Protein AF-A0A800F6Z7-F1 (afdb_monomer_lite)

Sequence (154 aa):
MDSQHCQEGWTLYQIPGPNMKGADVRADFHYYNWVDIYDTLGLGENVPIANGSGSDSLLVLDPQTEEWVVMRVPYPMGFYSRGLDGRIDDPDGGWKGRGVWANYGTNFNWHTEGARARPARWSSSRSDPTRSPDRATSLRSTRRIGIGRGACGD

Secondary structure (DSSP, 8-state):
---SS-GGGEEEEEPPSPBPTT-SSB----S-EEEETT-TTSS-TTEEEEEETTTTEEEEE-TTT-PEEEEE--SSS------EEEEES-SSSGGGSEEEEE----S-GGGSTT-SS-------BTTB--------------SEEEEE-SPPP-

Radius of gyration: 17.02 Å; chains: 1; bounding box: 55×34×42 Å

Structure (mmCIF, N/CA/C/O backbone):
data_AF-A0A800F6Z7-F1
#
_entry.id   AF-A0A800F6Z7-F1
#
loop_
_atom_site.group_PDB
_atom_site.id
_atom_site.type_symbol
_atom_site.label_atom_id
_atom_site.label_alt_id
_atom_site.label_comp_id
_atom_site.label_asym_id
_atom_site.label_entity_id
_atom_site.label_seq_id
_atom_site.pdbx_PDB_ins_code
_atom_site.Cartn_x
_atom_site.Cartn_y
_atom_site.Cartn_z
_atom_site.occupancy
_atom_site.B_iso_or_equiv
_atom_site.auth_seq_id
_atom_site.auth_comp_id
_atom_site.auth_asym_id
_atom_site.auth_atom_id
_atom_site.pdbx_PDB_model_num
ATOM 1 N N . MET A 1 1 ? -19.747 7.402 8.225 1.00 42.19 1 MET A N 1
ATOM 2 C CA . MET A 1 1 ? -19.222 7.351 6.848 1.00 42.19 1 MET A CA 1
ATOM 3 C C . MET A 1 1 ? -20.440 7.344 5.939 1.00 42.19 1 MET A C 1
ATOM 5 O O . MET A 1 1 ? -20.830 6.283 5.494 1.00 42.19 1 MET A O 1
ATOM 9 N N . ASP A 1 2 ? -21.070 8.492 5.697 1.00 43.88 2 ASP A N 1
ATOM 10 C CA . ASP A 1 2 ? -22.086 8.574 4.635 1.00 43.88 2 ASP A CA 1
ATOM 11 C C . ASP A 1 2 ? -21.354 8.911 3.336 1.00 43.88 2 ASP A C 1
ATOM 13 O O . ASP A 1 2 ? -21.288 10.060 2.905 1.00 43.88 2 ASP A O 1
ATOM 17 N N . SER A 1 3 ? -20.675 7.902 2.781 1.00 54.38 3 SER A N 1
ATOM 18 C CA . SER A 1 3 ? -20.220 7.956 1.391 1.00 54.38 3 SER A CA 1
ATOM 19 C C . SER A 1 3 ? -21.436 7.732 0.500 1.00 54.38 3 SER A C 1
ATOM 21 O O . SER A 1 3 ? -22.252 6.872 0.802 1.00 54.38 3 SER A O 1
ATOM 23 N N . GLN A 1 4 ? -21.529 8.436 -0.629 1.00 66.69 4 GLN A N 1
ATOM 24 C CA . GLN A 1 4 ? -22.562 8.216 -1.661 1.00 66.69 4 GLN A CA 1
ATOM 25 C C . GLN A 1 4 ? -22.460 6.835 -2.351 1.00 66.69 4 GLN A C 1
ATOM 27 O O . GLN A 1 4 ? -23.103 6.588 -3.363 1.00 66.69 4 GLN A O 1
ATOM 32 N N . HIS A 1 5 ? -21.625 5.945 -1.817 1.00 67.00 5 HIS A N 1
ATOM 33 C CA . HIS A 1 5 ? -21.419 4.582 -2.269 1.00 67.00 5 HIS A CA 1
ATOM 34 C C . HIS A 1 5 ? -22.118 3.649 -1.280 1.00 67.00 5 HIS A C 1
ATOM 36 O O . HIS A 1 5 ? -21.933 3.797 -0.071 1.00 67.00 5 HIS A O 1
ATOM 42 N N . CYS A 1 6 ? -22.903 2.699 -1.786 1.00 71.62 6 CYS A N 1
ATOM 43 C CA . CYS A 1 6 ? -23.664 1.774 -0.947 1.00 71.62 6 CYS A CA 1
ATOM 44 C C . CYS A 1 6 ? -22.706 0.952 -0.095 1.00 71.62 6 CYS A C 1
ATOM 46 O O . CYS A 1 6 ? -21.800 0.321 -0.637 1.00 71.62 6 CYS A O 1
ATOM 48 N N . GLN A 1 7 ? -22.875 0.979 1.224 1.00 70.94 7 GLN A N 1
ATOM 49 C CA . GLN A 1 7 ? -21.962 0.305 2.148 1.00 70.94 7 GLN A CA 1
ATOM 50 C C . GLN A 1 7 ? -22.027 -1.220 2.002 1.00 70.94 7 GLN A C 1
ATOM 52 O O . GLN A 1 7 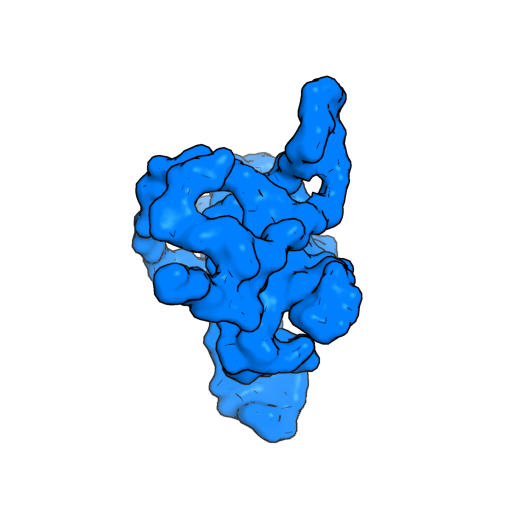? -21.039 -1.901 2.250 1.00 70.94 7 GLN A O 1
ATOM 57 N N . GLU A 1 8 ? -23.161 -1.740 1.542 1.00 76.38 8 GLU A N 1
ATOM 58 C CA . GLU A 1 8 ? -23.451 -3.158 1.339 1.00 76.38 8 GLU A CA 1
ATOM 59 C C . GLU A 1 8 ? -22.571 -3.784 0.250 1.00 76.38 8 GLU A C 1
ATOM 61 O O . GLU A 1 8 ? -22.273 -4.975 0.301 1.00 76.38 8 GLU A O 1
ATOM 66 N N . GLY A 1 9 ? -22.121 -2.984 -0.724 1.00 80.00 9 GLY A N 1
ATOM 67 C CA . GLY A 1 9 ? -21.256 -3.451 -1.809 1.00 80.00 9 GLY A CA 1
ATOM 68 C C . GLY A 1 9 ? -19.794 -3.653 -1.402 1.00 80.00 9 GLY A C 1
ATOM 69 O O . GLY A 1 9 ? -19.021 -4.210 -2.187 1.00 80.00 9 GLY A O 1
ATOM 70 N N . TRP A 1 10 ? -19.400 -3.211 -0.200 1.00 81.31 10 TRP A N 1
ATOM 71 C CA . TRP A 1 10 ? -18.003 -3.153 0.230 1.00 81.31 10 TRP A CA 1
ATOM 72 C C . TRP A 1 10 ? -17.766 -3.894 1.538 1.00 81.31 10 TRP A C 1
ATOM 74 O O . TRP A 1 10 ? -18.423 -3.659 2.549 1.00 81.31 10 TRP A O 1
ATOM 84 N N . THR A 1 11 ? -16.716 -4.705 1.559 1.00 84.50 11 THR A N 1
ATOM 85 C CA . THR A 1 11 ? -16.164 -5.242 2.802 1.00 84.50 11 THR A CA 1
ATOM 86 C C . THR A 1 11 ? -14.989 -4.374 3.231 1.00 84.50 11 THR A C 1
ATOM 88 O O . THR A 1 11 ? -14.030 -4.205 2.478 1.00 84.50 11 THR A O 1
ATOM 91 N N . LEU A 1 12 ? -15.075 -3.781 4.427 1.00 85.25 12 LEU A N 1
ATOM 92 C CA . LEU A 1 12 ? -14.043 -2.900 4.976 1.00 85.25 12 LEU A CA 1
ATOM 93 C C . LEU A 1 12 ? -13.131 -3.657 5.946 1.00 85.25 12 LEU A C 1
ATOM 95 O O . LEU A 1 12 ? -13.561 -4.045 7.031 1.00 85.25 12 LEU A O 1
ATOM 99 N N . TYR A 1 13 ? -11.852 -3.752 5.607 1.00 86.75 13 TYR A N 1
ATOM 100 C CA . TYR A 1 13 ? -10.821 -4.392 6.414 1.00 86.75 13 TYR A CA 1
ATOM 101 C C . TYR A 1 13 ? -10.045 -3.352 7.219 1.00 86.75 13 TYR A C 1
ATOM 103 O O . TYR A 1 13 ? -9.589 -2.326 6.699 1.00 86.75 13 TYR A O 1
ATOM 111 N N . GLN A 1 14 ? -9.901 -3.604 8.520 1.00 87.69 14 GLN A N 1
ATOM 112 C CA . GLN A 1 14 ? -9.125 -2.746 9.407 1.00 87.69 14 GLN A CA 1
ATOM 113 C C . GLN A 1 14 ? -7.638 -3.079 9.288 1.00 87.69 14 GLN A C 1
ATOM 115 O O . GLN A 1 14 ? -7.245 -4.239 9.376 1.00 87.69 14 GLN A O 1
ATOM 120 N N . ILE A 1 15 ? -6.822 -2.043 9.107 1.00 87.50 15 ILE A N 1
ATOM 121 C CA . ILE A 1 15 ? -5.379 -2.185 8.912 1.00 87.50 15 ILE A CA 1
ATOM 122 C C . ILE A 1 15 ? -4.703 -2.637 10.227 1.00 87.50 15 ILE A C 1
ATOM 124 O O . ILE A 1 15 ? -5.108 -2.179 11.304 1.00 87.50 15 ILE A O 1
ATOM 128 N N . PRO A 1 16 ? -3.672 -3.502 10.192 1.00 88.06 16 PRO A N 1
ATOM 129 C CA . PRO A 1 16 ? -2.899 -3.857 11.378 1.00 88.06 16 PRO A CA 1
ATOM 130 C C . PRO A 1 16 ? -2.136 -2.650 11.937 1.00 88.06 16 PRO A C 1
ATOM 132 O O . PRO A 1 16 ? -1.624 -1.811 11.204 1.00 88.06 16 PRO A O 1
ATOM 135 N N . GLY A 1 17 ? -2.021 -2.569 13.263 1.00 86.25 17 GLY A N 1
ATOM 136 C CA . GLY A 1 17 ? -1.223 -1.530 13.916 1.00 86.25 17 GLY A CA 1
ATOM 137 C C . GLY A 1 17 ? -1.744 -1.116 15.290 1.00 86.25 17 GLY A C 1
ATOM 138 O O . GLY A 1 17 ? -2.826 -1.547 15.703 1.00 86.25 17 GLY A O 1
ATOM 139 N N . PRO A 1 18 ? -0.980 -0.290 16.020 1.00 88.62 18 PRO A N 1
ATOM 140 C CA . PRO A 1 18 ? -1.369 0.184 17.340 1.00 88.62 18 PRO A CA 1
ATOM 141 C C . PRO A 1 18 ? -2.497 1.220 17.261 1.00 88.62 18 PRO A C 1
ATOM 143 O O . PRO A 1 18 ? -2.636 1.947 16.274 1.00 88.62 18 PRO A O 1
ATOM 146 N N . ASN A 1 19 ? -3.265 1.325 18.343 1.00 89.44 19 ASN A N 1
ATOM 147 C CA . ASN A 1 19 ? -4.195 2.429 18.568 1.00 89.44 19 ASN A CA 1
ATOM 148 C C . ASN A 1 19 ? -3.534 3.484 19.461 1.00 89.44 19 ASN A C 1
ATOM 150 O O . ASN A 1 19 ? -2.718 3.165 20.328 1.00 89.44 19 ASN A O 1
ATOM 154 N N . MET A 1 20 ? -3.917 4.748 19.282 1.00 85.56 20 MET A N 1
ATOM 155 C CA . MET A 1 20 ? -3.585 5.783 20.262 1.00 85.56 20 MET A CA 1
ATOM 156 C C . MET A 1 20 ? -4.464 5.626 21.508 1.00 85.56 20 MET A C 1
ATOM 158 O O . MET A 1 20 ? -5.576 5.100 21.438 1.00 85.56 20 MET A O 1
ATOM 162 N N . LYS A 1 21 ? -3.984 6.095 22.666 1.00 89.00 21 LYS A N 1
ATOM 163 C CA . LYS A 1 21 ? -4.739 6.018 23.924 1.00 89.00 21 LYS A CA 1
ATOM 164 C C . LYS A 1 21 ? -6.103 6.702 23.774 1.00 89.00 21 LYS A C 1
ATOM 166 O O . LYS A 1 21 ? -6.165 7.883 23.451 1.00 89.00 21 LYS A O 1
ATOM 171 N N . GLY A 1 22 ? -7.176 5.960 24.049 1.00 89.00 22 GLY A N 1
ATOM 172 C CA . GLY A 1 22 ? -8.552 6.460 23.959 1.00 89.00 22 GLY A CA 1
ATOM 173 C C . GLY A 1 22 ? -9.128 6.520 22.539 1.00 89.00 22 GLY A C 1
ATOM 174 O O . GLY A 1 22 ? -10.218 7.055 22.369 1.00 89.00 22 GLY A O 1
ATOM 175 N N . ALA A 1 23 ? -8.431 5.982 21.532 1.00 86.44 23 ALA A N 1
ATOM 176 C CA . ALA A 1 23 ? -8.931 5.865 20.166 1.00 86.44 23 ALA A CA 1
ATOM 177 C C . ALA A 1 23 ? -9.239 4.403 19.811 1.00 86.44 23 ALA A C 1
ATOM 179 O O . ALA A 1 23 ? -8.466 3.500 20.127 1.00 86.44 23 ALA A O 1
ATOM 180 N N . ASP A 1 24 ? -10.338 4.190 19.088 1.00 84.31 24 ASP A N 1
ATOM 181 C CA . ASP A 1 24 ? -10.690 2.892 18.485 1.00 84.31 24 ASP A CA 1
ATOM 182 C C . ASP A 1 24 ? -10.180 2.759 17.030 1.00 84.31 24 ASP A C 1
ATOM 184 O O . ASP A 1 24 ? -10.341 1.747 16.350 1.00 84.31 24 ASP A O 1
ATOM 188 N N . VAL A 1 25 ? -9.522 3.808 16.528 1.00 84.00 25 VAL A N 1
ATOM 189 C CA . VAL A 1 25 ? -8.937 3.849 15.186 1.00 84.00 25 VAL A CA 1
ATOM 190 C C . VAL A 1 25 ? -7.429 3.630 15.232 1.00 84.00 25 VAL A C 1
ATOM 192 O O . VAL A 1 25 ? -6.736 4.091 16.143 1.00 84.00 25 VAL A O 1
ATOM 195 N N . ARG A 1 26 ? -6.922 2.949 14.202 1.00 86.25 26 ARG A N 1
ATOM 196 C CA . ARG A 1 26 ? -5.501 2.615 14.060 1.00 86.25 26 ARG A CA 1
ATOM 197 C C . ARG A 1 26 ? -4.688 3.882 13.825 1.00 86.25 26 ARG A C 1
ATOM 199 O O . ARG A 1 26 ? -5.132 4.803 13.139 1.00 86.25 26 ARG A O 1
ATOM 206 N N . ALA A 1 27 ? -3.492 3.924 14.397 1.00 86.94 27 ALA A N 1
ATOM 207 C CA . ALA A 1 27 ? -2.628 5.097 14.353 1.00 86.94 27 ALA A CA 1
ATOM 208 C C . ALA A 1 27 ? -1.854 5.245 13.030 1.00 86.94 27 ALA A C 1
ATOM 210 O O . ALA A 1 27 ? -1.312 6.324 12.778 1.00 86.94 27 ALA A O 1
ATOM 211 N N . ASP A 1 28 ? -1.826 4.215 12.177 1.00 85.50 28 ASP A N 1
ATOM 212 C CA . ASP A 1 28 ? -0.983 4.198 10.975 1.00 85.50 28 ASP A CA 1
ATOM 213 C C . ASP A 1 28 ? -1.512 5.090 9.850 1.00 85.50 28 ASP A C 1
ATOM 215 O O . ASP A 1 28 ? -2.707 5.111 9.560 1.00 85.50 28 ASP A O 1
ATOM 219 N N . PHE A 1 29 ? -0.633 5.890 9.260 1.00 85.81 29 PHE A N 1
ATOM 220 C CA . PHE A 1 29 ? -0.991 6.884 8.259 1.00 85.81 29 PHE A CA 1
ATOM 221 C C . PHE A 1 29 ? -0.903 6.284 6.854 1.00 85.81 29 PHE A C 1
ATOM 223 O O . PHE A 1 29 ? 0.151 5.788 6.472 1.00 85.81 29 PHE A O 1
ATOM 230 N N . HIS A 1 30 ? -1.992 6.389 6.086 1.00 87.69 30 HIS A N 1
ATOM 231 C CA . HIS A 1 30 ? -2.081 5.873 4.720 1.00 87.69 30 HIS A CA 1
ATOM 232 C C . HIS A 1 30 ? -2.335 7.007 3.739 1.00 87.69 30 HIS A C 1
ATOM 234 O O . HIS A 1 30 ? -3.423 7.584 3.726 1.00 87.69 30 HIS A O 1
ATOM 240 N N . TYR A 1 31 ? -1.327 7.343 2.934 1.00 85.06 31 TYR A N 1
ATOM 241 C CA . TYR A 1 31 ? -1.450 8.444 1.980 1.00 85.06 31 TYR A CA 1
ATOM 242 C C . TYR A 1 31 ? -2.274 8.064 0.738 1.00 85.06 31 TYR A C 1
ATOM 244 O O . TYR A 1 31 ? -3.136 8.834 0.324 1.00 85.06 31 TYR A O 1
ATOM 252 N N . TYR A 1 32 ? -2.049 6.874 0.172 1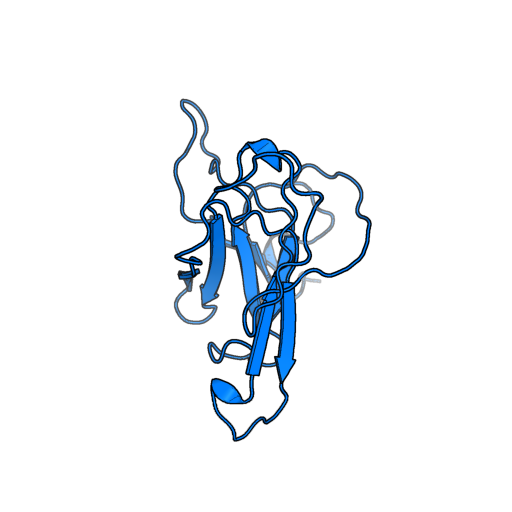.00 85.50 32 TYR A N 1
ATOM 253 C CA . TYR A 1 32 ? -2.856 6.316 -0.918 1.00 85.50 32 TYR A CA 1
ATOM 254 C C . TYR A 1 32 ? -3.111 4.819 -0.723 1.00 85.50 32 TYR A C 1
ATOM 256 O O . TYR A 1 32 ? -2.322 4.112 -0.092 1.00 85.50 32 TYR A O 1
ATOM 264 N N . ASN A 1 33 ? -4.210 4.365 -1.328 1.00 88.25 33 ASN A N 1
ATOM 265 C CA . ASN A 1 33 ? -4.486 2.961 -1.606 1.00 88.25 33 ASN A CA 1
ATOM 266 C C . ASN A 1 33 ? -4.229 2.710 -3.095 1.00 88.25 33 ASN A C 1
ATOM 268 O O . ASN A 1 33 ? -4.545 3.558 -3.932 1.00 88.25 33 ASN A O 1
ATOM 272 N N . TRP A 1 34 ? -3.658 1.560 -3.413 1.00 89.00 34 TRP A N 1
ATOM 273 C CA . TRP A 1 34 ? -3.317 1.123 -4.760 1.00 89.00 34 TRP A CA 1
ATOM 274 C C . TRP A 1 34 ? -3.833 -0.300 -4.982 1.00 89.00 34 TRP A C 1
ATOM 276 O O . TRP A 1 34 ? -4.092 -1.011 -4.016 1.00 89.00 34 TRP A O 1
ATOM 286 N N . VAL A 1 35 ? -4.011 -0.712 -6.235 1.00 91.38 35 VAL A N 1
ATOM 287 C CA . VAL A 1 35 ? -4.436 -2.073 -6.587 1.00 91.38 35 VAL A CA 1
ATOM 288 C C . VAL A 1 35 ? -3.459 -2.638 -7.608 1.00 91.38 35 VAL A C 1
ATOM 290 O O . VAL A 1 35 ? -3.239 -2.018 -8.649 1.00 91.38 35 VAL A O 1
ATOM 293 N N . ASP A 1 36 ? -2.901 -3.810 -7.312 1.00 90.75 36 ASP A N 1
ATOM 294 C CA . ASP A 1 36 ? -2.038 -4.564 -8.216 1.00 90.75 36 ASP A CA 1
ATOM 295 C C . ASP A 1 36 ? -2.875 -5.310 -9.246 1.00 90.75 36 ASP A C 1
ATOM 297 O O . ASP A 1 36 ? -3.212 -6.476 -9.072 1.00 90.75 36 ASP A O 1
ATOM 301 N N . ILE A 1 37 ? -3.277 -4.627 -10.310 1.00 91.06 37 ILE A N 1
ATOM 302 C CA . ILE A 1 37 ? -4.164 -5.215 -11.323 1.00 91.06 37 ILE A CA 1
ATOM 303 C C . ILE A 1 37 ? -3.451 -6.332 -12.108 1.00 91.06 37 ILE A C 1
ATOM 305 O O . ILE A 1 37 ? -4.104 -7.270 -12.548 1.00 91.06 37 ILE A O 1
ATOM 309 N N . TYR A 1 38 ? -2.123 -6.257 -12.253 1.00 90.25 38 TYR A N 1
ATOM 310 C CA . TYR A 1 38 ? -1.346 -7.094 -13.178 1.00 90.25 38 TYR A CA 1
ATOM 311 C C . TYR A 1 38 ? -0.374 -8.064 -12.494 1.00 90.25 38 TYR A C 1
ATOM 313 O O . TYR A 1 38 ? 0.543 -8.554 -13.148 1.00 90.25 38 TYR A O 1
ATOM 321 N N . ASP A 1 39 ? -0.524 -8.324 -11.194 1.00 89.25 39 ASP A N 1
ATOM 322 C CA . ASP A 1 39 ? 0.369 -9.226 -10.451 1.00 89.25 39 ASP A CA 1
ATOM 323 C C . ASP A 1 39 ? 1.858 -8.804 -10.510 1.00 89.25 39 ASP A C 1
ATOM 325 O O . ASP A 1 39 ? 2.790 -9.601 -10.682 1.00 89.25 39 ASP A O 1
ATOM 329 N N . THR A 1 40 ? 2.112 -7.504 -10.372 1.00 89.38 40 THR A N 1
ATOM 330 C CA . THR A 1 40 ? 3.472 -6.948 -10.375 1.00 89.38 40 THR A CA 1
ATOM 331 C C . THR A 1 40 ? 4.297 -7.410 -9.170 1.00 89.38 40 THR A C 1
ATOM 333 O O . THR A 1 40 ? 5.511 -7.570 -9.299 1.00 89.38 40 THR A O 1
ATOM 336 N N . LEU A 1 41 ? 3.670 -7.684 -8.020 1.00 86.38 41 LEU A N 1
ATOM 337 C CA . LEU A 1 41 ? 4.341 -8.240 -6.837 1.00 86.38 41 LEU A CA 1
ATOM 338 C C . LEU A 1 41 ? 4.487 -9.767 -6.848 1.00 86.38 41 LEU A C 1
ATOM 340 O O . LEU A 1 41 ? 5.219 -10.296 -6.011 1.00 86.38 41 LEU A O 1
ATOM 344 N N . GLY A 1 42 ? 3.818 -10.481 -7.757 1.00 86.62 42 GLY A N 1
ATOM 345 C CA . GLY A 1 42 ? 3.764 -11.947 -7.711 1.00 86.62 42 GLY A CA 1
ATOM 346 C C . GLY A 1 42 ? 2.873 -12.490 -6.585 1.00 86.62 42 GLY A C 1
ATOM 347 O O . GLY A 1 42 ? 3.064 -13.628 -6.160 1.00 86.62 42 GLY A O 1
ATOM 348 N N . LEU A 1 43 ? 1.960 -11.666 -6.055 1.00 86.19 43 LEU A N 1
ATOM 349 C CA . LEU A 1 43 ? 1.015 -12.012 -4.983 1.00 86.19 43 LEU A CA 1
ATOM 350 C C . LEU A 1 43 ? -0.400 -12.309 -5.511 1.00 86.19 43 LEU A C 1
ATOM 352 O O . LEU A 1 43 ? -1.286 -12.641 -4.728 1.00 86.19 43 LEU A O 1
ATOM 356 N N . GLY A 1 44 ? -0.610 -12.196 -6.821 1.00 87.69 44 GLY A N 1
ATOM 357 C CA . GLY A 1 44 ? -1.889 -12.344 -7.499 1.00 87.69 44 GLY A CA 1
ATOM 358 C C . GLY A 1 44 ? -2.356 -11.055 -8.177 1.00 87.69 44 GLY A C 1
ATOM 359 O O . GLY A 1 44 ? -1.891 -9.951 -7.892 1.00 87.69 44 GLY A O 1
ATOM 360 N N . GLU A 1 45 ? -3.314 -11.208 -9.086 1.00 89.44 45 GLU A N 1
ATOM 361 C CA . GLU A 1 45 ? -3.983 -10.088 -9.745 1.00 89.44 45 GLU A CA 1
ATOM 362 C C . GLU A 1 45 ? -5.068 -9.478 -8.847 1.00 89.44 45 GLU A C 1
ATOM 364 O O . GLU A 1 45 ? -5.725 -10.164 -8.062 1.00 89.44 45 GLU A O 1
ATOM 369 N N . ASN A 1 46 ? -5.313 -8.181 -9.026 1.00 89.56 46 ASN A N 1
ATOM 370 C CA . ASN A 1 46 ? -6.304 -7.377 -8.309 1.00 89.56 46 ASN A CA 1
ATOM 371 C C . ASN A 1 46 ? -6.091 -7.320 -6.791 1.00 89.56 46 ASN A C 1
ATOM 373 O O . ASN A 1 46 ? -7.048 -7.251 -6.017 1.00 89.56 46 ASN A O 1
ATOM 377 N N . VAL A 1 47 ? -4.830 -7.310 -6.362 1.00 91.19 47 VAL A N 1
ATOM 378 C CA . VAL A 1 47 ? -4.472 -7.287 -4.943 1.00 91.19 47 VAL A CA 1
ATOM 379 C C . VAL A 1 47 ? -4.418 -5.841 -4.423 1.00 91.19 47 VAL A C 1
ATOM 381 O O . VAL A 1 47 ? -3.611 -5.042 -4.905 1.00 91.19 47 VAL A O 1
ATOM 384 N N . PRO A 1 48 ? -5.253 -5.452 -3.444 1.00 91.75 48 PRO A N 1
ATOM 385 C CA . PRO A 1 48 ? -5.217 -4.114 -2.867 1.00 91.75 48 PRO A CA 1
ATOM 386 C C . PRO A 1 48 ? -4.033 -3.924 -1.910 1.00 91.75 48 PRO A C 1
ATOM 388 O O . PRO A 1 48 ? -3.698 -4.783 -1.093 1.00 91.75 48 PRO A O 1
ATOM 391 N N . ILE A 1 49 ? -3.435 -2.738 -1.972 1.00 90.56 49 ILE A N 1
ATOM 392 C CA . ILE A 1 49 ? -2.274 -2.333 -1.183 1.00 90.56 49 ILE A CA 1
ATOM 393 C C . ILE A 1 49 ? -2.540 -0.967 -0.557 1.00 90.56 49 ILE A C 1
ATOM 395 O O . ILE A 1 49 ? -2.748 0.023 -1.260 1.00 90.56 49 ILE A O 1
ATOM 399 N N . ALA A 1 50 ? -2.476 -0.880 0.769 1.00 91.06 50 ALA A N 1
ATOM 400 C CA . ALA A 1 50 ? -2.379 0.397 1.465 1.00 91.06 50 ALA A CA 1
ATOM 401 C C . ALA A 1 50 ? -0.921 0.773 1.682 1.00 91.06 50 ALA A C 1
ATOM 403 O O . ALA A 1 50 ? -0.064 -0.041 2.034 1.00 91.06 50 ALA A O 1
ATOM 404 N N . ASN A 1 51 ? -0.651 2.061 1.540 1.00 88.31 51 ASN A N 1
ATOM 405 C CA . ASN A 1 51 ? 0.636 2.595 1.910 1.00 88.31 51 ASN A CA 1
ATOM 406 C C . ASN A 1 51 ? 0.744 2.730 3.437 1.00 88.31 51 ASN A C 1
ATOM 408 O O . ASN A 1 51 ? -0.001 3.504 4.023 1.00 88.31 51 ASN A O 1
ATOM 412 N N . GLY A 1 52 ? 1.650 2.012 4.095 1.00 86.75 52 GLY A N 1
ATOM 413 C CA . GLY A 1 52 ? 1.965 2.172 5.519 1.00 86.75 52 GLY A CA 1
ATOM 414 C C . GLY A 1 52 ? 2.930 3.333 5.743 1.00 86.75 52 GLY A C 1
ATOM 415 O O . GLY A 1 52 ? 4.034 3.140 6.248 1.00 86.75 52 GLY A O 1
ATOM 416 N N . SER A 1 53 ? 2.542 4.544 5.334 1.00 83.38 53 SER A N 1
ATOM 417 C CA . SER A 1 53 ? 3.402 5.734 5.343 1.00 83.38 53 SER A CA 1
ATOM 418 C C . SER A 1 53 ? 3.891 6.104 6.748 1.00 83.38 53 SER A C 1
ATOM 420 O O . SER A 1 53 ? 4.941 6.723 6.891 1.00 83.38 53 SER A O 1
ATOM 422 N N . GLY A 1 54 ? 3.118 5.777 7.789 1.00 81.50 54 GLY A N 1
ATOM 423 C CA . GLY A 1 54 ? 3.508 5.980 9.187 1.00 81.50 54 GLY A CA 1
ATOM 424 C C . GLY A 1 54 ? 4.277 4.807 9.803 1.00 81.50 54 GLY A C 1
ATOM 425 O O . GLY A 1 54 ? 4.856 4.971 10.875 1.00 81.50 54 GLY A O 1
ATOM 426 N N . SER A 1 55 ? 4.277 3.643 9.153 1.00 84.00 55 SER A N 1
ATOM 427 C CA . SER A 1 55 ? 4.841 2.384 9.652 1.00 84.00 55 SER A CA 1
ATOM 428 C C . SER A 1 55 ? 6.009 1.855 8.813 1.00 84.00 55 SER A C 1
ATOM 430 O O . SER A 1 55 ? 6.433 0.712 9.016 1.00 84.00 55 SER A O 1
ATOM 432 N N . ASP A 1 56 ? 6.517 2.677 7.889 1.00 85.38 56 ASP A N 1
ATOM 433 C CA . ASP A 1 56 ? 7.604 2.363 6.962 1.00 85.38 56 ASP A CA 1
ATOM 434 C C . ASP A 1 56 ? 7.362 1.052 6.195 1.00 85.38 56 ASP A C 1
ATOM 436 O O . ASP A 1 56 ? 8.254 0.211 6.043 1.00 85.38 56 ASP A O 1
ATOM 440 N N . SER A 1 57 ? 6.122 0.845 5.734 1.00 87.62 57 SER A N 1
ATOM 441 C CA . SER A 1 57 ? 5.708 -0.427 5.139 1.00 87.62 57 SER A CA 1
ATOM 442 C C . SER A 1 57 ? 4.741 -0.294 3.961 1.00 87.62 57 SER A C 1
ATOM 444 O O . SER A 1 57 ? 4.101 0.736 3.756 1.00 87.62 57 SER A O 1
ATOM 446 N N . LEU A 1 58 ? 4.634 -1.360 3.169 1.00 89.88 58 LEU A N 1
ATOM 447 C CA . LEU A 1 58 ? 3.536 -1.588 2.233 1.00 89.88 58 LEU A CA 1
ATOM 448 C C . LEU A 1 58 ? 2.651 -2.693 2.806 1.00 89.88 58 LEU A C 1
ATOM 450 O O . LEU A 1 58 ? 3.141 -3.763 3.170 1.00 89.88 58 LEU A O 1
ATOM 454 N N . LEU A 1 59 ? 1.358 -2.408 2.908 1.00 92.00 59 LEU A N 1
ATOM 455 C CA . LEU A 1 59 ? 0.373 -3.269 3.547 1.00 92.00 59 LEU A CA 1
ATOM 456 C C . LEU A 1 59 ? -0.489 -3.876 2.456 1.00 92.00 59 LEU A C 1
ATOM 458 O O . LEU A 1 59 ? -1.342 -3.201 1.886 1.00 92.00 59 LEU A O 1
ATOM 462 N N . VAL A 1 60 ? -0.228 -5.135 2.150 1.00 93.06 60 VAL A N 1
ATOM 463 C CA . VAL A 1 60 ? -0.950 -5.887 1.133 1.00 93.06 60 VAL A CA 1
ATOM 464 C C . VAL A 1 60 ? -2.062 -6.661 1.817 1.00 93.06 60 VAL A C 1
ATOM 466 O O . VAL A 1 60 ? -1.813 -7.323 2.822 1.00 93.06 60 VAL A O 1
ATOM 469 N N . LEU A 1 61 ? -3.278 -6.561 1.297 1.00 92.25 61 LEU A N 1
ATOM 470 C CA . LEU A 1 61 ? -4.403 -7.356 1.767 1.00 92.25 61 LEU A CA 1
ATOM 471 C C . LEU A 1 61 ? -4.648 -8.467 0.753 1.00 92.25 61 LEU A C 1
ATOM 473 O O . LEU A 1 61 ? -5.029 -8.194 -0.384 1.00 92.25 61 LEU A O 1
ATOM 477 N N . ASP A 1 62 ? -4.423 -9.707 1.170 1.00 89.25 62 ASP A N 1
ATOM 478 C CA . ASP A 1 62 ? -4.733 -10.865 0.345 1.00 89.25 62 ASP A CA 1
ATOM 479 C C . ASP A 1 62 ? -6.263 -11.046 0.299 1.00 89.25 62 ASP A C 1
ATOM 481 O O . ASP A 1 62 ? -6.893 -11.271 1.337 1.00 89.25 62 ASP A O 1
ATOM 485 N N . PRO A 1 63 ? -6.899 -10.933 -0.881 1.00 84.12 63 PRO A N 1
ATOM 486 C CA . PRO A 1 63 ? -8.345 -11.054 -0.990 1.00 84.12 63 PRO A CA 1
ATOM 487 C C . PRO A 1 63 ? -8.853 -12.476 -0.706 1.00 84.12 63 PRO A C 1
ATOM 489 O O . PRO A 1 63 ? -10.036 -12.630 -0.404 1.00 84.12 63 PRO A O 1
ATOM 492 N N . GLN A 1 64 ? -8.020 -13.512 -0.821 1.00 85.62 64 GLN A N 1
ATOM 493 C CA . GLN A 1 64 ? -8.438 -14.898 -0.597 1.00 85.62 64 GLN A CA 1
ATOM 494 C C . GLN A 1 64 ? -8.417 -15.269 0.882 1.00 85.62 64 GLN A C 1
ATOM 496 O O . GLN A 1 64 ? -9.354 -15.899 1.370 1.00 85.62 64 GLN A O 1
ATOM 501 N N . THR A 1 65 ? -7.353 -14.885 1.583 1.00 87.44 65 THR A N 1
ATOM 502 C CA . THR A 1 65 ? -7.168 -15.209 3.005 1.00 87.44 65 THR A CA 1
ATOM 503 C C . THR A 1 65 ? -7.712 -14.131 3.935 1.00 87.44 65 THR A C 1
ATOM 505 O O . THR A 1 65 ? -7.943 -14.405 5.108 1.00 87.44 65 THR A O 1
ATOM 508 N N . GLU A 1 66 ? -7.947 -12.920 3.419 1.00 88.44 66 GLU A N 1
ATOM 509 C CA . GLU A 1 66 ? -8.307 -11.730 4.200 1.00 88.44 66 GLU A CA 1
ATOM 510 C C . GLU A 1 66 ? -7.222 -11.316 5.208 1.00 88.44 66 GLU A C 1
ATOM 512 O O . GLU A 1 66 ? -7.466 -10.543 6.142 1.00 88.44 66 GLU A O 1
ATOM 517 N N . GLU A 1 67 ? -5.999 -11.806 5.001 1.00 89.50 67 GLU A N 1
ATOM 518 C CA . GLU A 1 67 ? -4.850 -11.532 5.847 1.00 89.50 67 GLU A CA 1
ATOM 519 C C . GLU A 1 67 ? -3.983 -10.403 5.287 1.00 89.50 67 GLU A C 1
ATOM 521 O O . GLU A 1 67 ? -3.913 -10.133 4.084 1.00 89.50 67 GLU A O 1
ATOM 526 N N . TRP A 1 68 ? -3.292 -9.726 6.204 1.00 89.62 68 TRP A N 1
ATOM 527 C CA . TRP A 1 68 ? -2.392 -8.633 5.873 1.00 89.62 68 TRP A CA 1
ATOM 528 C C . TRP A 1 68 ? -0.953 -9.121 5.758 1.00 89.62 68 TRP A C 1
ATOM 530 O O . TRP A 1 68 ? -0.350 -9.551 6.743 1.00 89.62 68 TRP A O 1
ATOM 540 N N . VAL A 1 69 ? -0.363 -8.935 4.584 1.00 91.69 69 VAL A N 1
ATOM 541 C CA . VAL A 1 69 ? 1.069 -9.107 4.351 1.00 91.69 69 VAL A CA 1
ATOM 542 C C . VAL A 1 69 ? 1.754 -7.748 4.478 1.00 91.69 69 VAL A C 1
ATOM 544 O O . VAL A 1 69 ? 1.462 -6.802 3.747 1.00 91.69 69 VAL A O 1
ATOM 547 N N . VAL A 1 70 ? 2.678 -7.635 5.435 1.00 90.81 70 VAL A N 1
ATOM 548 C CA . VAL A 1 70 ? 3.391 -6.385 5.730 1.00 90.81 70 VAL A CA 1
ATOM 549 C C . VAL A 1 70 ? 4.804 -6.446 5.166 1.00 90.81 70 VAL A C 1
ATOM 551 O O . VAL A 1 70 ? 5.683 -7.091 5.737 1.00 90.81 70 VAL A O 1
ATOM 554 N N . MET A 1 71 ? 5.040 -5.733 4.068 1.00 89.19 71 MET A N 1
ATOM 555 C CA . MET A 1 71 ? 6.357 -5.640 3.441 1.00 89.19 71 MET A CA 1
ATOM 556 C C . MET A 1 71 ? 7.100 -4.417 3.971 1.00 89.19 71 MET A C 1
ATOM 558 O O . MET A 1 71 ? 6.589 -3.298 3.915 1.00 89.19 71 MET A O 1
ATOM 562 N N . ARG A 1 72 ? 8.316 -4.619 4.481 1.00 87.38 72 ARG A N 1
ATOM 563 C CA . ARG A 1 72 ? 9.171 -3.544 4.999 1.00 87.38 72 ARG A CA 1
ATOM 564 C C . ARG A 1 72 ? 10.480 -3.493 4.243 1.00 87.38 72 ARG A C 1
ATOM 566 O O . ARG A 1 72 ? 11.079 -4.530 3.967 1.00 87.38 72 ARG A O 1
ATOM 573 N N . VAL A 1 73 ? 10.933 -2.277 3.964 1.00 81.50 73 VAL A N 1
ATOM 574 C CA . VAL A 1 73 ? 12.274 -2.040 3.438 1.00 81.50 73 VAL A CA 1
ATOM 575 C C . VAL A 1 73 ? 13.234 -2.021 4.631 1.00 81.50 73 VAL A C 1
ATOM 577 O O . VAL A 1 73 ? 13.071 -1.188 5.520 1.00 81.50 73 VAL A O 1
ATOM 580 N N . PRO A 1 74 ? 14.210 -2.941 4.704 1.00 80.00 74 PRO A N 1
ATOM 581 C CA . PRO A 1 74 ? 15.081 -3.054 5.872 1.00 80.00 74 PRO A CA 1
ATOM 582 C C . PRO A 1 74 ? 16.079 -1.892 6.002 1.00 80.00 74 PRO A C 1
ATOM 584 O O . PRO A 1 74 ? 16.573 -1.645 7.099 1.00 80.00 74 PRO A O 1
ATOM 587 N N . TYR A 1 75 ? 16.398 -1.195 4.905 1.00 74.19 75 TYR A N 1
ATOM 588 C CA . TYR A 1 75 ? 17.345 -0.079 4.884 1.00 74.19 75 TYR A CA 1
ATOM 589 C C . TYR A 1 75 ? 17.184 0.772 3.612 1.00 74.19 75 TYR A C 1
ATOM 591 O O . TYR A 1 75 ? 16.957 0.178 2.553 1.00 74.19 75 TYR A O 1
ATOM 599 N N . PRO A 1 76 ? 17.393 2.105 3.644 1.00 68.38 76 PRO A N 1
ATOM 600 C CA . PRO A 1 76 ? 17.663 2.970 4.806 1.00 68.38 76 PRO A CA 1
ATOM 601 C C . PRO A 1 76 ? 16.432 3.197 5.694 1.00 68.38 76 PRO A C 1
ATOM 603 O O . PRO A 1 76 ?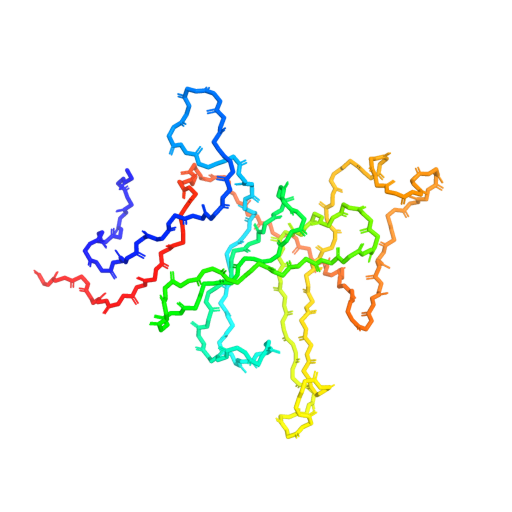 15.299 3.045 5.241 1.00 68.38 76 PRO A O 1
ATOM 606 N N . MET A 1 77 ? 16.646 3.549 6.968 1.00 72.44 77 MET A N 1
ATOM 607 C CA . MET A 1 77 ? 15.538 3.750 7.908 1.00 72.44 77 MET A CA 1
ATOM 608 C C . MET A 1 77 ? 14.686 4.984 7.572 1.00 72.44 77 MET A C 1
ATOM 610 O O . MET A 1 77 ? 15.202 6.050 7.218 1.00 72.44 77 MET A O 1
ATOM 614 N N . GLY A 1 78 ? 13.371 4.834 7.760 1.00 73.38 78 GLY A N 1
ATOM 615 C CA . GLY A 1 78 ? 12.354 5.819 7.412 1.00 73.38 78 GLY A CA 1
ATOM 616 C C . GLY A 1 78 ? 11.975 5.694 5.944 1.00 73.38 78 GLY A C 1
ATOM 617 O O . GLY A 1 78 ? 12.579 6.368 5.118 1.00 73.38 78 GLY A O 1
ATOM 618 N N . PHE A 1 79 ? 10.967 4.875 5.640 1.00 79.06 79 PHE A N 1
ATOM 619 C CA . PHE A 1 79 ? 10.379 4.623 4.321 1.00 79.06 79 PHE A CA 1
ATOM 620 C C . PHE A 1 79 ? 8.971 5.239 4.257 1.00 79.06 79 PHE A C 1
ATOM 622 O O . PHE A 1 79 ? 7.934 4.580 4.321 1.00 79.06 79 PHE A O 1
ATOM 629 N N . TYR A 1 80 ? 8.942 6.560 4.094 1.00 83.12 80 TYR A N 1
ATOM 630 C CA . TYR A 1 80 ? 7.711 7.328 3.962 1.00 83.12 80 TYR A CA 1
ATOM 631 C C . TYR A 1 80 ? 7.219 7.296 2.518 1.00 83.12 80 TYR A C 1
ATOM 633 O O . TYR A 1 80 ? 7.513 8.198 1.719 1.00 83.12 80 TYR A O 1
ATOM 641 N N . SER A 1 81 ? 6.486 6.247 2.170 1.00 84.44 81 SER A N 1
ATOM 642 C CA . SER A 1 81 ? 5.891 6.143 0.847 1.00 84.44 81 SER A CA 1
ATOM 643 C C . SER A 1 81 ? 4.568 6.897 0.760 1.00 84.44 81 SER A C 1
ATOM 645 O O . SER A 1 81 ? 3.918 7.186 1.760 1.00 84.44 81 SER A O 1
ATOM 647 N N . ARG A 1 82 ? 4.223 7.376 -0.436 1.00 86.31 82 ARG A N 1
ATOM 648 C CA . ARG A 1 82 ? 2.949 8.076 -0.663 1.00 86.31 82 ARG A CA 1
ATOM 649 C C . ARG A 1 82 ? 2.137 7.450 -1.766 1.00 86.31 82 ARG A C 1
ATOM 651 O O . ARG A 1 82 ? 0.926 7.538 -1.730 1.00 86.31 82 ARG A O 1
ATOM 658 N N . GLY A 1 83 ? 2.786 6.813 -2.718 1.00 84.00 83 GLY A N 1
ATOM 659 C CA . GLY A 1 83 ? 2.194 6.130 -3.838 1.00 84.00 83 GLY A CA 1
ATOM 660 C C . GLY A 1 83 ? 3.155 5.082 -4.369 1.00 84.00 83 GLY A C 1
ATOM 661 O O . GLY A 1 83 ? 4.335 5.060 -4.021 1.00 84.00 83 GLY A O 1
ATOM 662 N N . LEU A 1 84 ? 2.601 4.223 -5.208 1.00 87.12 84 LEU A N 1
ATOM 663 C CA . LEU A 1 84 ? 3.211 3.014 -5.730 1.00 87.12 84 LEU A CA 1
ATOM 664 C C . LEU A 1 84 ? 2.969 2.966 -7.238 1.00 87.12 84 LEU A C 1
ATOM 666 O O . LEU A 1 84 ? 1.952 3.485 -7.702 1.00 87.12 84 LEU A O 1
ATOM 670 N N . ASP A 1 85 ? 3.892 2.360 -7.967 1.00 88.19 85 ASP A N 1
ATOM 671 C CA . ASP A 1 85 ? 3.730 1.993 -9.368 1.00 88.19 85 ASP A CA 1
ATOM 672 C C . ASP A 1 85 ? 4.430 0.656 -9.631 1.00 88.19 85 ASP A C 1
ATOM 674 O O . ASP A 1 85 ? 5.397 0.326 -8.943 1.00 88.19 85 ASP A O 1
ATOM 678 N N . GLY A 1 86 ? 3.945 -0.125 -10.590 1.00 89.81 86 GLY A N 1
ATOM 679 C CA . GLY A 1 86 ? 4.482 -1.450 -10.902 1.00 89.81 86 GLY A CA 1
ATOM 680 C C . GLY A 1 86 ? 4.841 -1.569 -12.378 1.00 89.81 86 GLY A C 1
ATOM 681 O O . GLY A 1 86 ? 4.154 -1.015 -13.233 1.00 89.81 86 GLY A O 1
ATOM 682 N N . ARG A 1 87 ? 5.919 -2.293 -12.690 1.00 91.50 87 ARG A N 1
ATOM 683 C CA . ARG A 1 87 ? 6.334 -2.574 -14.073 1.00 91.50 87 ARG A CA 1
ATOM 684 C C . ARG A 1 87 ? 6.690 -4.043 -14.233 1.00 91.50 87 ARG A C 1
ATOM 686 O O . ARG A 1 87 ? 7.368 -4.619 -13.384 1.00 91.50 87 ARG A O 1
ATOM 693 N N . ILE A 1 88 ? 6.265 -4.612 -15.353 1.00 91.25 88 ILE A N 1
ATOM 694 C CA . ILE A 1 88 ? 6.593 -5.970 -15.783 1.00 91.25 88 ILE A CA 1
ATOM 695 C C . ILE A 1 88 ? 7.452 -5.829 -17.035 1.00 91.25 88 ILE A C 1
ATOM 697 O O . ILE A 1 88 ? 6.973 -5.383 -18.073 1.00 91.25 88 ILE A O 1
ATOM 701 N N . ASP A 1 89 ? 8.734 -6.140 -16.895 1.00 90.88 89 ASP A N 1
ATOM 702 C CA . ASP A 1 89 ? 9.715 -6.156 -17.979 1.00 90.88 89 ASP A CA 1
ATOM 703 C C . ASP A 1 89 ? 9.721 -7.513 -18.708 1.00 90.88 89 ASP A C 1
ATOM 705 O O . ASP A 1 89 ? 9.887 -7.552 -19.924 1.00 90.88 89 ASP A O 1
ATOM 709 N N . ASP A 1 90 ? 9.515 -8.615 -17.980 1.00 90.50 90 ASP A N 1
ATOM 710 C CA . ASP A 1 90 ? 9.422 -9.976 -18.521 1.00 90.50 90 ASP A CA 1
ATOM 711 C C . ASP A 1 90 ? 8.401 -10.793 -17.700 1.00 90.50 90 ASP A C 1
ATOM 713 O O . ASP A 1 90 ? 8.653 -11.068 -16.520 1.00 90.50 90 ASP A O 1
ATOM 717 N N . PRO A 1 91 ? 7.242 -11.174 -18.274 1.00 87.00 91 PRO A N 1
ATOM 718 C CA . PRO A 1 91 ? 6.227 -11.941 -17.554 1.00 87.00 91 PRO A CA 1
ATOM 719 C C . PRO A 1 91 ? 6.697 -13.356 -17.180 1.00 87.00 91 PRO A C 1
ATOM 721 O O . PRO A 1 91 ? 6.263 -13.866 -16.143 1.00 87.00 91 PRO A O 1
ATOM 724 N N . ASP A 1 92 ? 7.612 -13.945 -17.960 1.00 88.94 92 ASP A N 1
ATOM 725 C CA . ASP A 1 92 ? 8.154 -15.296 -17.761 1.00 88.94 92 ASP A CA 1
ATOM 726 C C . ASP A 1 92 ? 9.431 -15.288 -16.898 1.00 88.94 92 ASP A C 1
ATOM 728 O O . ASP A 1 92 ? 9.864 -16.319 -16.376 1.00 88.94 92 ASP A O 1
ATOM 732 N N . GLY A 1 93 ? 10.014 -14.107 -16.669 1.00 85.81 93 GLY A N 1
ATOM 733 C CA . GLY A 1 93 ? 11.215 -13.892 -15.856 1.00 85.81 93 GLY A CA 1
ATOM 734 C C . GLY A 1 93 ? 11.010 -14.033 -14.339 1.00 85.81 93 GLY A C 1
ATOM 735 O O . GLY A 1 93 ? 11.938 -13.785 -13.556 1.00 85.81 93 GLY A O 1
ATOM 736 N N . GLY A 1 94 ? 9.802 -14.403 -13.898 1.00 87.00 94 GLY A N 1
ATOM 737 C CA . GLY A 1 94 ? 9.423 -14.507 -12.488 1.00 87.00 94 GLY A CA 1
ATOM 738 C C . GLY A 1 94 ? 9.619 -13.187 -11.735 1.00 87.00 94 GLY A C 1
ATOM 739 O O . GLY A 1 94 ? 9.428 -12.105 -12.283 1.00 87.00 94 GLY A O 1
ATOM 740 N N . TRP A 1 95 ? 10.064 -13.254 -10.476 1.00 83.31 95 TRP A N 1
ATOM 741 C CA . TRP A 1 95 ? 10.262 -12.060 -9.637 1.00 83.31 95 TRP A CA 1
ATOM 742 C C . TRP A 1 95 ? 11.309 -11.072 -10.178 1.00 83.31 95 TRP A C 1
ATOM 744 O O . TRP A 1 95 ? 11.307 -9.912 -9.785 1.00 83.31 95 TRP A O 1
ATOM 754 N N . LYS A 1 96 ? 12.216 -11.508 -11.063 1.00 88.38 96 LYS A N 1
ATOM 755 C CA . LYS A 1 96 ? 13.253 -10.641 -11.653 1.00 88.38 96 LYS A CA 1
ATOM 756 C C . LYS A 1 96 ? 12.749 -9.832 -12.843 1.00 88.38 96 LYS A C 1
ATOM 758 O O . LYS A 1 96 ? 13.330 -8.795 -13.147 1.00 88.38 96 LYS A O 1
ATOM 763 N N . GLY A 1 97 ? 11.715 -10.322 -13.521 1.00 89.50 97 GLY A N 1
ATOM 764 C CA . GLY A 1 97 ? 11.075 -9.645 -14.646 1.00 89.50 97 GLY A CA 1
ATOM 765 C C . GLY A 1 97 ? 10.008 -8.646 -14.210 1.00 89.50 97 GLY A C 1
ATOM 766 O O . GLY A 1 97 ? 9.354 -8.041 -15.050 1.00 89.50 97 GLY A O 1
ATOM 767 N N . ARG A 1 98 ? 9.816 -8.464 -12.902 1.00 90.50 98 ARG A N 1
ATOM 768 C CA . ARG A 1 98 ? 8.798 -7.595 -12.319 1.00 90.50 98 ARG A CA 1
ATOM 769 C C . ARG A 1 98 ? 9.441 -6.678 -11.296 1.00 90.50 98 ARG A C 1
ATOM 771 O O . ARG A 1 98 ? 10.460 -7.007 -10.691 1.00 90.50 98 ARG A O 1
ATOM 778 N N . GLY A 1 99 ? 8.851 -5.515 -11.094 1.00 87.81 99 GLY A N 1
ATOM 779 C CA . GLY A 1 99 ? 9.309 -4.596 -10.073 1.00 87.81 99 GLY A CA 1
ATOM 780 C C . GLY A 1 99 ? 8.200 -3.679 -9.613 1.00 87.81 99 GLY A C 1
ATOM 781 O O . GLY A 1 99 ? 7.273 -3.352 -10.357 1.00 87.81 99 GLY A O 1
ATOM 782 N N . VAL A 1 100 ? 8.336 -3.245 -8.369 1.00 89.00 100 VAL A N 1
ATOM 783 C CA . VAL A 1 100 ? 7.436 -2.283 -7.757 1.00 89.00 100 VAL A CA 1
ATOM 784 C C . VAL A 1 100 ? 8.228 -1.113 -7.210 1.00 89.00 100 VAL A C 1
ATOM 786 O O . VAL A 1 100 ? 9.333 -1.241 -6.679 1.00 89.00 100 VAL A O 1
ATOM 789 N N . TRP A 1 101 ? 7.625 0.051 -7.387 1.00 87.31 101 TRP A N 1
ATOM 790 C CA . TRP A 1 101 ? 8.236 1.350 -7.292 1.00 87.31 101 TRP A CA 1
ATOM 791 C C . TRP A 1 101 ? 7.349 2.292 -6.444 1.00 87.31 101 TRP A C 1
ATOM 793 O O . TRP A 1 101 ? 6.537 3.053 -6.950 1.00 87.31 101 TRP A O 1
ATOM 803 N N . ALA A 1 102 ? 7.503 2.258 -5.119 1.00 86.56 102 ALA A N 1
ATOM 804 C CA . ALA A 1 102 ? 7.007 3.248 -4.151 1.00 86.56 102 ALA A CA 1
ATOM 805 C C . ALA A 1 102 ? 7.848 4.530 -3.988 1.00 86.56 102 ALA A C 1
ATOM 807 O O . ALA A 1 102 ? 8.994 4.452 -3.587 1.00 86.56 102 ALA A O 1
ATOM 808 N N . ASN A 1 103 ? 7.285 5.730 -4.135 1.00 83.56 103 ASN A N 1
ATOM 809 C CA . ASN A 1 103 ? 8.073 6.953 -3.913 1.00 83.56 103 ASN A CA 1
ATOM 810 C C . ASN A 1 103 ? 8.637 7.070 -2.481 1.00 83.5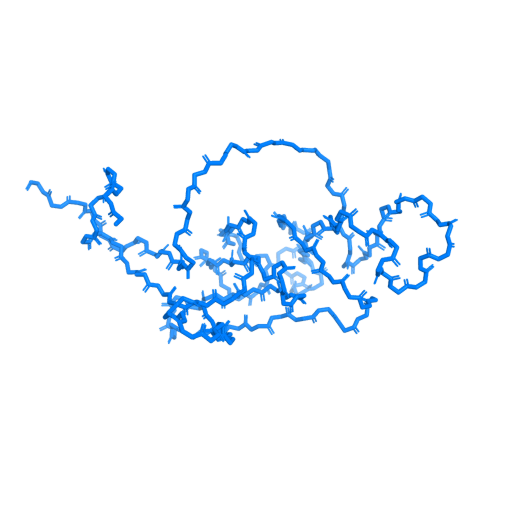6 103 ASN A C 1
ATOM 812 O O . ASN A 1 103 ? 7.944 6.718 -1.534 1.00 83.56 103 ASN A O 1
ATOM 816 N N . TYR A 1 104 ? 9.800 7.702 -2.305 1.00 78.62 104 TYR A N 1
ATOM 817 C CA . TYR A 1 104 ? 10.243 8.201 -0.998 1.00 78.62 104 TYR A CA 1
ATOM 818 C C . TYR A 1 104 ? 9.907 9.689 -0.834 1.00 78.62 104 TYR A C 1
ATOM 820 O O . TYR A 1 104 ? 10.490 10.544 -1.496 1.00 78.62 104 TYR A O 1
ATOM 828 N N . GLY A 1 105 ? 8.915 10.013 0.001 1.00 73.00 105 GLY A N 1
ATOM 829 C CA . GLY A 1 105 ? 8.313 11.350 0.066 1.00 73.00 105 GLY A CA 1
ATOM 830 C C . GLY A 1 105 ? 8.189 11.927 1.472 1.00 73.00 105 GLY A C 1
ATOM 831 O O . GLY A 1 105 ? 7.146 12.500 1.792 1.00 73.00 105 GLY A O 1
ATOM 832 N N . THR A 1 106 ? 9.188 11.763 2.341 1.00 74.56 106 THR A N 1
ATOM 833 C CA . THR A 1 106 ? 9.143 12.383 3.677 1.00 74.56 106 THR A CA 1
ATOM 834 C C . THR A 1 106 ? 9.209 13.915 3.583 1.00 74.56 106 THR A C 1
ATOM 836 O O . THR A 1 106 ? 9.989 14.475 2.817 1.00 74.56 106 THR A O 1
ATOM 839 N N . ASN A 1 107 ? 8.386 14.622 4.368 1.00 68.19 107 ASN A N 1
ATOM 840 C CA . ASN A 1 107 ? 8.498 16.086 4.492 1.00 68.19 107 ASN A CA 1
ATOM 841 C C . ASN A 1 107 ? 9.677 16.493 5.391 1.00 68.19 107 ASN A C 1
ATOM 843 O O . ASN A 1 107 ? 10.188 17.605 5.287 1.00 68.19 107 ASN A O 1
ATOM 847 N N . PHE A 1 108 ? 10.103 15.597 6.281 1.00 68.50 108 PHE A N 1
ATOM 848 C CA . PHE A 1 108 ? 11.093 15.863 7.318 1.00 68.50 108 PHE A CA 1
ATOM 849 C C . PHE A 1 108 ? 12.397 15.148 6.979 1.00 68.50 108 PHE A C 1
ATOM 851 O O . PHE A 1 108 ? 12.828 14.250 7.695 1.00 68.50 108 PHE A O 1
ATOM 858 N N . ASN A 1 109 ? 13.020 15.539 5.865 1.00 65.56 109 ASN A N 1
ATOM 859 C CA . ASN A 1 109 ? 14.229 14.886 5.349 1.00 65.56 109 ASN A CA 1
ATOM 860 C C . ASN A 1 109 ? 15.372 14.832 6.374 1.00 65.56 109 ASN A C 1
ATOM 862 O O . ASN A 1 109 ? 16.199 13.942 6.293 1.00 65.56 109 ASN A O 1
ATOM 866 N N . TRP A 1 110 ? 15.414 15.746 7.350 1.00 67.44 110 TRP A N 1
ATOM 867 C CA . TRP A 1 110 ? 16.405 15.765 8.435 1.00 67.44 110 TRP A CA 1
ATOM 868 C C . TRP A 1 110 ? 16.186 14.706 9.529 1.00 67.44 110 TRP A C 1
ATOM 870 O O . TRP A 1 110 ? 17.061 14.529 10.371 1.00 67.44 110 TRP A O 1
ATOM 880 N N . HIS A 1 111 ? 15.048 14.006 9.532 1.00 71.25 111 HIS A N 1
ATOM 881 C CA . HIS A 1 111 ? 14.809 12.829 10.379 1.00 71.25 111 HIS A CA 1
ATOM 882 C C . HIS A 1 111 ? 15.206 11.518 9.689 1.00 71.25 111 HIS A C 1
ATOM 884 O O . HIS A 1 111 ? 15.134 10.459 10.307 1.00 71.25 111 HIS A O 1
ATOM 890 N N . THR A 1 112 ? 15.622 11.578 8.424 1.00 67.56 112 THR A N 1
ATOM 891 C CA . THR A 1 112 ? 16.095 10.415 7.679 1.00 67.56 112 THR A CA 1
ATOM 892 C C . THR A 1 112 ? 17.523 10.074 8.076 1.00 67.56 112 THR A C 1
ATOM 894 O O . THR A 1 112 ? 18.360 10.945 8.341 1.00 67.56 112 THR A O 1
ATOM 897 N N . GLU A 1 113 ? 17.824 8.782 8.081 1.00 68.38 113 GLU A N 1
ATOM 898 C CA . GLU A 1 113 ? 19.171 8.290 8.310 1.00 68.38 113 GLU A CA 1
ATOM 899 C C . GLU A 1 113 ? 20.176 8.933 7.328 1.00 68.38 113 GLU A C 1
ATOM 901 O O . GLU 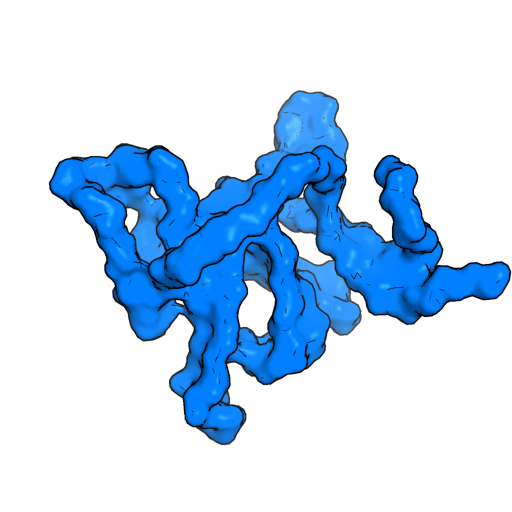A 1 113 ? 19.986 8.934 6.111 1.00 68.38 113 GLU A O 1
ATOM 906 N N . GLY A 1 114 ? 21.240 9.549 7.858 1.00 64.75 114 GLY A N 1
ATOM 907 C CA . GLY A 1 114 ? 22.278 10.210 7.053 1.00 64.75 114 GLY A CA 1
ATOM 908 C C . GLY A 1 114 ? 21.963 11.641 6.587 1.00 64.75 114 GLY A C 1
ATOM 909 O O . GLY A 1 114 ? 22.707 12.195 5.775 1.00 64.75 114 GLY A O 1
ATOM 910 N N . ALA A 1 115 ? 20.911 12.283 7.102 1.00 54.62 115 ALA A N 1
ATOM 911 C CA . ALA A 1 115 ? 20.427 13.585 6.635 1.00 54.62 115 ALA A CA 1
ATOM 912 C C . ALA A 1 115 ? 21.230 14.834 7.062 1.00 54.62 115 ALA A C 1
ATOM 914 O O . ALA A 1 115 ? 20.686 15.938 7.170 1.00 54.62 115 ALA A O 1
ATOM 915 N N . ARG A 1 116 ? 22.551 14.717 7.239 1.00 42.19 116 ARG A N 1
ATOM 916 C CA . ARG A 1 116 ? 23.418 15.902 7.295 1.00 42.19 116 ARG A CA 1
ATOM 917 C C . ARG A 1 116 ? 23.559 16.462 5.874 1.00 42.19 116 ARG A C 1
ATOM 919 O O . ARG A 1 116 ? 24.304 15.928 5.062 1.00 42.19 116 ARG A O 1
ATOM 926 N N . ALA A 1 117 ? 22.815 17.531 5.587 1.00 41.31 117 ALA A N 1
ATOM 927 C CA . ALA A 1 117 ? 22.997 18.419 4.435 1.00 41.31 117 ALA A CA 1
ATOM 928 C C . ALA A 1 117 ? 23.055 17.739 3.050 1.00 41.31 117 ALA A C 1
ATOM 930 O O . ALA A 1 117 ? 23.946 18.020 2.249 1.00 41.31 117 ALA A O 1
ATOM 931 N N . ARG A 1 118 ? 22.092 16.868 2.727 1.00 40.53 118 ARG A N 1
ATOM 932 C CA . ARG A 1 118 ? 21.917 16.385 1.347 1.00 40.53 118 ARG A CA 1
ATOM 933 C C . ARG A 1 118 ? 20.565 16.857 0.812 1.00 40.53 118 ARG A C 1
ATOM 935 O O . ARG A 1 118 ? 19.555 16.531 1.433 1.00 40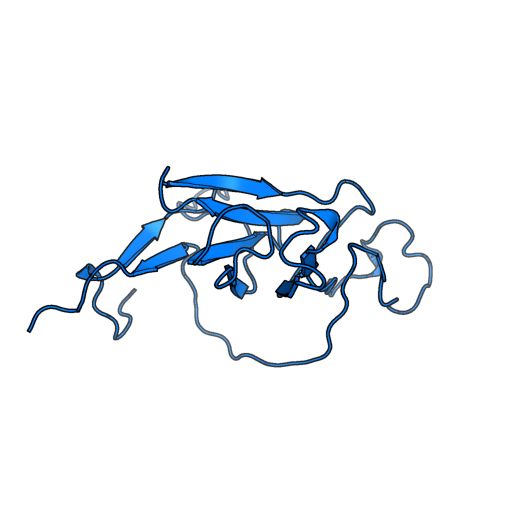.53 118 ARG A O 1
ATOM 942 N N . PRO A 1 119 ? 20.517 17.619 -0.300 1.00 37.97 119 PRO A N 1
ATOM 943 C CA . PRO A 1 119 ? 19.249 17.901 -0.963 1.00 37.97 119 PRO A CA 1
ATOM 944 C C . PRO A 1 119 ? 18.574 16.580 -1.356 1.00 37.97 119 PRO A C 1
ATOM 946 O O . PRO A 1 119 ? 19.268 15.584 -1.596 1.00 37.97 119 PRO A O 1
ATOM 949 N N . ALA A 1 120 ? 17.235 16.585 -1.367 1.00 37.78 120 ALA A N 1
ATOM 950 C CA . ALA A 1 120 ? 16.396 15.428 -1.668 1.00 37.78 120 ALA A CA 1
ATOM 951 C C . ALA A 1 120 ? 16.967 14.652 -2.862 1.00 37.78 120 ALA A C 1
ATOM 953 O O . ALA A 1 120 ? 17.118 15.187 -3.961 1.00 37.78 120 ALA A O 1
ATOM 954 N N . ARG A 1 121 ? 17.359 13.404 -2.618 1.00 37.53 121 ARG A N 1
ATOM 955 C CA . ARG A 1 121 ? 17.908 12.521 -3.640 1.00 37.53 121 ARG A CA 1
ATOM 956 C C . ARG A 1 121 ? 16.784 11.596 -4.078 1.00 37.53 121 ARG A C 1
ATOM 958 O O . ARG A 1 121 ? 16.195 10.953 -3.218 1.00 37.53 121 ARG A O 1
ATOM 965 N N . TRP A 1 122 ? 16.525 11.516 -5.386 1.00 27.50 122 TRP A N 1
ATOM 966 C CA . TRP A 1 122 ? 15.875 10.343 -5.972 1.00 27.50 122 TRP A CA 1
ATOM 967 C C . TRP A 1 122 ? 16.716 9.144 -5.526 1.00 27.50 122 TRP A C 1
ATOM 969 O O . TRP A 1 122 ? 17.850 8.981 -5.995 1.00 27.50 122 TRP A O 1
ATOM 979 N N . SER A 1 123 ? 16.254 8.379 -4.536 1.00 37.47 123 SER A N 1
ATOM 980 C CA . SER A 1 123 ? 16.818 7.059 -4.337 1.00 37.47 123 SER A CA 1
ATOM 981 C C . SER A 1 123 ? 16.338 6.261 -5.542 1.00 37.47 123 SER A C 1
ATOM 983 O O . SER A 1 123 ? 15.149 6.059 -5.764 1.00 37.47 123 SER A O 1
ATOM 985 N N . SER A 1 124 ? 17.278 5.954 -6.436 1.00 31.66 124 SER A N 1
ATOM 986 C CA . SER A 1 124 ? 17.085 4.824 -7.317 1.00 31.66 124 SER A CA 1
ATOM 987 C C . SER A 1 124 ? 17.467 3.639 -6.484 1.00 31.66 124 SER A C 1
ATOM 989 O O . SER A 1 124 ? 18.593 3.556 -5.985 1.00 31.66 124 SER A O 1
ATOM 991 N N . SER A 1 125 ? 16.614 2.664 -6.487 1.00 34.97 125 SER A N 1
ATOM 992 C CA . SER A 1 125 ? 17.101 1.333 -6.416 1.00 34.97 125 SER A CA 1
ATOM 993 C C . SER A 1 125 ? 16.484 0.621 -7.574 1.00 34.97 125 SER A C 1
ATOM 995 O O . SER A 1 125 ? 15.486 0.984 -8.212 1.00 34.97 125 SER A O 1
ATOM 997 N N . ARG A 1 126 ? 17.159 -0.458 -7.859 1.00 47.84 126 ARG A N 1
ATOM 998 C CA . ARG A 1 126 ? 16.561 -1.551 -8.574 1.00 47.84 126 ARG A CA 1
ATOM 999 C C . ARG A 1 126 ? 15.672 -2.255 -7.540 1.00 47.84 126 ARG A C 1
ATOM 1001 O O . ARG A 1 126 ? 16.001 -3.342 -7.108 1.00 47.84 126 ARG A O 1
ATOM 1008 N N . SER A 1 127 ? 14.618 -1.535 -7.133 1.00 36.50 127 SER A N 1
ATOM 1009 C CA . SER A 1 127 ? 14.014 -1.398 -5.791 1.00 36.50 127 SER A CA 1
ATOM 1010 C C . SER A 1 127 ? 14.125 0.008 -5.165 1.00 36.50 127 SER A C 1
ATOM 1012 O O . SER A 1 127 ? 14.276 0.085 -3.963 1.00 36.50 127 SER A O 1
ATOM 1014 N N . ASP A 1 128 ? 14.183 1.136 -5.881 1.00 30.94 128 ASP A N 1
ATOM 1015 C CA . ASP A 1 128 ? 13.801 2.442 -5.322 1.00 30.94 128 ASP A CA 1
ATOM 1016 C C . ASP A 1 128 ? 13.312 3.410 -6.404 1.00 30.94 128 ASP A C 1
ATOM 1018 O O . ASP A 1 128 ? 13.881 3.510 -7.500 1.00 30.94 128 ASP A O 1
ATOM 1022 N N . PRO A 1 129 ? 12.259 4.139 -6.040 1.00 38.75 129 PRO A N 1
ATOM 1023 C CA . PRO A 1 129 ? 11.336 4.792 -6.933 1.00 38.75 129 PRO A CA 1
ATOM 1024 C C . PRO A 1 129 ? 11.152 6.231 -6.489 1.00 38.75 129 PRO A C 1
ATOM 1026 O O . PRO A 1 129 ? 10.921 6.534 -5.329 1.00 38.75 129 PRO A O 1
ATOM 1029 N N . THR A 1 130 ? 11.223 7.201 -7.368 1.00 29.19 130 THR A N 1
ATOM 1030 C CA . THR A 1 130 ? 10.941 8.578 -6.939 1.00 29.19 130 THR A CA 1
ATOM 1031 C C . THR A 1 130 ? 10.276 9.380 -8.035 1.00 29.19 130 THR A C 1
ATOM 1033 O O . THR A 1 130 ? 10.712 10.459 -8.403 1.00 29.19 130 THR A O 1
ATOM 1036 N N . ARG A 1 131 ? 9.202 8.817 -8.591 1.00 31.83 131 ARG A N 1
ATOM 1037 C CA . ARG A 1 131 ? 8.021 9.540 -9.079 1.00 31.83 131 ARG A CA 1
ATOM 1038 C C . ARG A 1 131 ? 8.058 11.073 -8.922 1.00 31.83 131 ARG A C 1
ATOM 1040 O O . ARG A 1 131 ? 8.297 11.596 -7.837 1.00 31.83 131 ARG A O 1
ATOM 1047 N N . SER A 1 132 ? 7.592 11.771 -9.949 1.00 27.25 132 SER A N 1
ATOM 1048 C CA . SER A 1 132 ? 7.022 13.119 -9.838 1.00 27.25 132 SER A CA 1
ATOM 1049 C C . SER A 1 132 ? 5.724 13.168 -10.658 1.00 27.25 132 SER A C 1
ATOM 1051 O O . SER A 1 132 ? 5.629 12.394 -11.613 1.00 27.25 132 SER A O 1
ATOM 1053 N N . PRO A 1 133 ? 4.763 14.078 -10.412 1.00 48.47 133 PRO A N 1
ATOM 1054 C CA . PRO A 1 133 ? 4.353 14.753 -9.172 1.00 48.47 133 PRO A CA 1
ATOM 1055 C C . PRO A 1 133 ? 2.831 14.585 -8.893 1.00 48.47 133 PRO A C 1
ATOM 1057 O O . PRO A 1 133 ? 2.138 13.910 -9.644 1.00 48.47 133 PRO A O 1
ATOM 1060 N N . ASP A 1 134 ? 2.366 15.176 -7.777 1.00 30.91 134 ASP A N 1
ATOM 1061 C CA . ASP A 1 134 ? 1.113 15.943 -7.548 1.00 30.91 134 ASP A CA 1
ATOM 1062 C C . ASP A 1 134 ? -0.232 15.442 -8.125 1.00 30.91 134 ASP A C 1
ATOM 1064 O O . ASP A 1 134 ? -0.339 15.061 -9.277 1.00 30.91 134 ASP A O 1
ATOM 1068 N N . ARG A 1 135 ? -1.390 15.485 -7.451 1.00 33.19 135 ARG A N 1
ATOM 1069 C CA . ARG A 1 135 ? -1.950 16.317 -6.366 1.00 33.19 135 ARG A CA 1
ATOM 1070 C C . ARG A 1 135 ? -3.229 15.587 -5.904 1.00 33.19 135 ARG A C 1
ATOM 1072 O O . ARG A 1 135 ? -3.934 15.076 -6.768 1.00 33.19 135 ARG A O 1
ATOM 1079 N N . ALA A 1 136 ? -3.608 15.607 -4.623 1.00 25.53 136 ALA A N 1
ATOM 1080 C CA . ALA A 1 136 ? -5.006 15.331 -4.267 1.00 25.53 136 ALA A CA 1
ATOM 1081 C C . ALA A 1 136 ? -5.463 16.007 -2.974 1.00 25.53 136 ALA A C 1
ATOM 1083 O O . ALA A 1 136 ? -4.742 16.113 -1.982 1.00 25.53 136 ALA A O 1
ATOM 1084 N N . THR A 1 137 ? -6.699 16.474 -3.071 1.00 27.38 137 THR A N 1
ATOM 1085 C CA . THR A 1 137 ? -7.487 17.242 -2.118 1.00 27.38 137 THR A CA 1
ATOM 1086 C C . THR A 1 137 ? -7.955 16.388 -0.938 1.00 27.38 137 THR A C 1
ATOM 1088 O O . THR A 1 137 ? -8.265 15.209 -1.069 1.00 27.38 137 THR A O 1
ATOM 1091 N N . SER A 1 138 ? -8.013 17.039 0.222 1.00 32.38 138 SER A N 1
ATOM 1092 C CA . SER A 1 138 ? -8.417 16.516 1.528 1.00 32.38 138 SER A CA 1
ATOM 1093 C C . SER A 1 138 ? -9.881 16.061 1.583 1.00 32.38 138 SER A C 1
ATOM 1095 O O . SER A 1 138 ? -10.782 16.868 1.362 1.00 32.38 138 SER A O 1
ATOM 1097 N N . LEU A 1 139 ? -10.103 14.811 2.004 1.00 28.62 139 LEU A N 1
ATOM 1098 C CA . LEU A 1 139 ? -11.346 14.325 2.610 1.00 28.62 139 LEU A CA 1
ATOM 1099 C C . LEU A 1 139 ? -10.998 13.413 3.798 1.00 28.62 139 LEU A C 1
ATOM 1101 O O . LEU A 1 139 ? -10.065 12.611 3.738 1.00 28.62 139 LEU A O 1
ATOM 1105 N N . ARG A 1 140 ? -11.726 13.570 4.911 1.00 33.81 140 ARG A N 1
ATOM 1106 C CA . ARG A 1 140 ? -11.513 12.823 6.163 1.00 33.81 140 ARG A CA 1
ATOM 1107 C C . ARG A 1 140 ? -11.771 11.330 5.936 1.00 33.81 140 ARG A C 1
ATOM 1109 O O . ARG A 1 140 ? -12.917 10.894 5.909 1.00 33.81 140 ARG A O 1
ATOM 1116 N N . SER A 1 141 ? -10.693 10.563 5.788 1.00 32.03 141 SER A N 1
ATOM 1117 C CA . SER A 1 141 ? -10.722 9.119 5.551 1.00 32.03 141 SER A CA 1
ATOM 1118 C C . SER A 1 141 ? -10.686 8.328 6.862 1.00 32.03 141 SER A C 1
ATOM 1120 O O . SER A 1 141 ? -9.885 8.593 7.762 1.00 32.03 141 SER A O 1
ATOM 1122 N N . THR A 1 142 ? -11.574 7.341 6.962 1.00 42.41 142 THR A N 1
ATOM 1123 C CA . THR A 1 142 ? -11.524 6.298 7.992 1.00 42.41 142 THR A CA 1
ATOM 1124 C C . THR A 1 142 ? -10.526 5.250 7.502 1.00 42.41 142 THR A C 1
ATOM 1126 O O . THR A 1 142 ? -10.616 4.817 6.359 1.00 42.41 142 THR A O 1
ATOM 1129 N N . ARG A 1 143 ? -9.552 4.871 8.337 1.00 51.72 143 ARG A N 1
ATOM 1130 C CA . ARG A 1 143 ? -8.395 4.030 7.969 1.00 51.72 143 ARG A CA 1
ATOM 1131 C C . ARG A 1 143 ? -8.789 2.552 7.827 1.00 51.72 143 ARG A C 1
ATOM 1133 O O . ARG A 1 143 ? -8.506 1.738 8.706 1.00 51.72 143 ARG A O 1
ATOM 1140 N N . ARG A 1 144 ? -9.515 2.230 6.759 1.00 54.50 144 ARG A N 1
ATOM 1141 C CA . ARG A 1 144 ? -9.891 0.871 6.344 1.00 54.50 144 ARG A CA 1
ATOM 1142 C C . ARG A 1 144 ? -9.703 0.750 4.832 1.00 54.50 144 ARG A C 1
ATOM 1144 O O . ARG A 1 144 ? -9.961 1.722 4.123 1.00 54.50 144 ARG A O 1
ATOM 1151 N N . ILE A 1 145 ? -9.281 -0.417 4.347 1.00 66.06 145 ILE A N 1
ATOM 1152 C CA . ILE A 1 145 ? -9.354 -0.740 2.913 1.00 66.06 145 ILE A CA 1
ATOM 1153 C C . ILE A 1 145 ? -10.714 -1.369 2.649 1.00 66.06 145 ILE A C 1
ATOM 1155 O O . ILE A 1 145 ? -11.109 -2.287 3.361 1.00 66.06 145 ILE A O 1
ATOM 1159 N N . GLY A 1 146 ? -11.421 -0.882 1.632 1.00 63.44 146 GLY A N 1
ATOM 1160 C CA . GLY A 1 146 ? -12.630 -1.521 1.127 1.00 63.44 146 GLY A CA 1
ATOM 1161 C C . GLY A 1 146 ? -12.344 -2.357 -0.109 1.00 63.44 146 GLY A C 1
ATOM 1162 O O . GLY A 1 146 ? -11.747 -1.844 -1.052 1.00 63.44 146 GLY A O 1
ATOM 1163 N N . ILE A 1 147 ? -12.809 -3.605 -0.124 1.00 69.31 147 ILE A N 1
ATOM 1164 C CA . ILE A 1 147 ? -12.901 -4.415 -1.344 1.00 69.31 147 ILE A CA 1
ATOM 1165 C C . ILE A 1 147 ? -14.370 -4.469 -1.759 1.00 69.31 147 ILE A C 1
ATOM 1167 O O . ILE A 1 147 ? -15.222 -4.885 -0.974 1.00 69.31 147 ILE A O 1
ATOM 1171 N N . GLY A 1 148 ? -14.665 -4.028 -2.982 1.00 65.62 148 GLY A N 1
ATOM 1172 C CA . GLY A 1 148 ? -16.002 -4.112 -3.561 1.00 65.62 148 GLY A CA 1
ATOM 1173 C C . GLY A 1 148 ? -16.258 -5.528 -4.065 1.00 65.62 148 GLY A C 1
ATOM 1174 O O . GLY A 1 148 ? -15.507 -6.013 -4.908 1.00 65.62 148 GLY A O 1
ATOM 1175 N N . ARG A 1 149 ? -17.285 -6.206 -3.543 1.00 61.69 149 ARG A N 1
ATOM 1176 C CA . ARG A 1 149 ? -17.646 -7.585 -3.942 1.00 61.69 149 ARG A CA 1
ATOM 1177 C C . ARG A 1 149 ? -19.073 -7.718 -4.479 1.00 61.69 149 ARG A C 1
ATOM 1179 O O . ARG A 1 149 ? -19.464 -8.811 -4.875 1.00 61.69 149 ARG A O 1
ATOM 1186 N N . GLY A 1 150 ? -19.840 -6.629 -4.526 1.00 56.69 150 GLY A N 1
ATOM 1187 C CA . GLY A 1 150 ? -21.219 -6.637 -5.008 1.00 56.69 150 GLY A CA 1
ATOM 1188 C C . GLY A 1 150 ? -21.632 -5.320 -5.657 1.00 56.69 150 GLY A C 1
ATOM 1189 O O . GLY A 1 150 ? -21.042 -4.270 -5.399 1.00 56.69 150 GLY A O 1
ATOM 1190 N N . ALA A 1 151 ? -22.654 -5.389 -6.509 1.00 56.09 151 ALA A N 1
ATOM 1191 C CA . ALA A 1 151 ? -23.371 -4.210 -6.976 1.00 56.09 151 ALA A CA 1
ATOM 1192 C C . ALA A 1 151 ? -24.272 -3.679 -5.849 1.00 56.09 151 ALA A C 1
ATOM 1194 O O . ALA A 1 151 ? -24.811 -4.462 -5.066 1.00 56.09 151 ALA A O 1
ATOM 1195 N N . CYS A 1 152 ? -24.437 -2.355 -5.774 1.00 56.16 152 CYS A N 1
ATOM 1196 C CA . CYS A 1 152 ? -25.549 -1.760 -5.034 1.00 56.16 152 CYS A CA 1
ATOM 1197 C C . CYS A 1 152 ? -26.850 -2.409 -5.517 1.00 56.16 152 CYS A C 1
ATOM 1199 O O . CYS A 1 152 ? -27.057 -2.473 -6.728 1.00 56.16 152 CYS A O 1
ATOM 1201 N N . GLY A 1 153 ? -27.681 -2.907 -4.602 1.00 58.03 153 GLY A N 1
ATOM 1202 C CA . GLY A 1 153 ? -29.003 -3.415 -4.966 1.00 58.03 153 GLY A CA 1
ATOM 1203 C C . GLY A 1 153 ? -29.846 -2.335 -5.651 1.00 58.03 153 GLY A C 1
ATOM 1204 O O . GLY A 1 153 ? -29.678 -1.152 -5.346 1.00 58.03 153 GLY A O 1
ATOM 1205 N N . ASP A 1 154 ? -30.697 -2.777 -6.579 1.00 42.41 154 ASP A N 1
ATOM 1206 C CA . ASP A 1 154 ? -31.759 -1.992 -7.226 1.00 42.41 154 ASP A CA 1
ATOM 1207 C C . ASP A 1 154 ? -32.669 -1.257 -6.222 1.00 42.41 154 ASP A C 1
ATOM 1209 O O . ASP A 1 154 ? -32.954 -1.826 -5.138 1.00 42.41 154 ASP A O 1
#

pLDDT: mean 72.77, std 20.65, range [25.53, 93.06]

Foldseek 3Di:
DPDVADCVQKDWAAFDADDDVPDPAHPFDFQDKDFQQPCLVVLDHRWIWTDRQVPQWIWIQRPVVRDTDTGHDPDDPRNRFNDKDKDAQDPVVPNLRIDMETARDDPPLCVTPPSPDDDDDQDDDVHYHHDDDDDDDDDDDRRIDIDGDDDDDD